Protein AF-A0A7J6VJ47-F1 (afdb_monomer_lite)

Structure (mmCIF, N/CA/C/O backbone):
data_AF-A0A7J6VJ47-F1
#
_entry.id   AF-A0A7J6VJ47-F1
#
loop_
_atom_site.group_PDB
_atom_site.id
_atom_site.type_symbol
_atom_site.label_atom_id
_atom_site.label_alt_id
_atom_site.label_comp_id
_atom_site.label_asym_id
_atom_site.label_entity_id
_atom_site.label_seq_id
_atom_site.pdbx_PDB_ins_code
_atom_site.Cartn_x
_atom_site.Cartn_y
_atom_site.Cartn_z
_atom_site.occupancy
_atom_site.B_iso_or_equiv
_atom_site.auth_seq_id
_atom_site.auth_comp_id
_atom_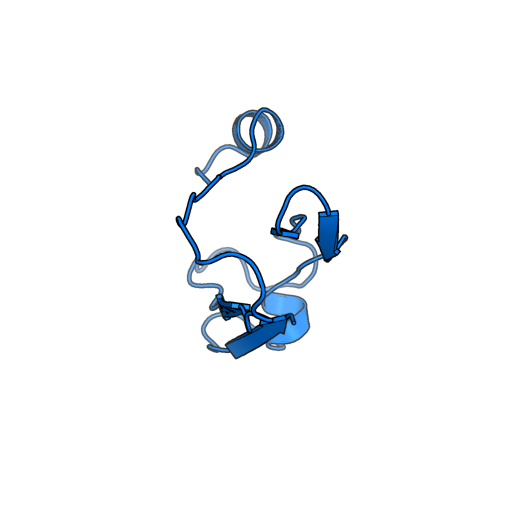site.auth_asym_id
_atom_site.auth_atom_id
_atom_site.pdbx_PDB_model_num
ATOM 1 N N . MET A 1 1 ? -1.336 10.891 -4.679 1.00 74.88 1 MET A N 1
ATOM 2 C CA . MET A 1 1 ? -0.125 11.738 -4.637 1.00 74.88 1 MET A CA 1
ATOM 3 C C . MET A 1 1 ? 0.154 12.228 -6.046 1.00 74.88 1 MET A C 1
ATOM 5 O O . MET A 1 1 ? -0.137 11.502 -6.991 1.00 74.88 1 MET A O 1
ATOM 9 N N . GLY A 1 2 ? 0.597 13.472 -6.185 1.00 81.56 2 GLY A N 1
ATOM 10 C CA . GLY A 1 2 ? 0.773 14.131 -7.476 1.00 81.56 2 GLY A CA 1
ATOM 11 C C . GLY A 1 2 ? 2.121 13.820 -8.137 1.00 81.56 2 GLY A C 1
ATOM 12 O O . GLY A 1 2 ? 2.895 13.014 -7.624 1.00 81.56 2 GLY A O 1
ATOM 13 N N . PRO A 1 3 ? 2.431 14.473 -9.267 1.00 85.25 3 PRO A N 1
ATOM 14 C CA . PRO A 1 3 ? 3.682 14.263 -9.998 1.00 85.25 3 PRO A CA 1
ATOM 15 C C . PRO A 1 3 ? 4.918 14.895 -9.330 1.00 85.25 3 PRO A C 1
ATOM 17 O O . PRO A 1 3 ? 6.035 14.581 -9.721 1.00 85.25 3 PRO A O 1
ATOM 20 N N . ASN A 1 4 ? 4.747 15.787 -8.348 1.00 90.00 4 ASN A N 1
ATOM 21 C CA . ASN A 1 4 ? 5.850 16.499 -7.698 1.00 90.00 4 ASN A CA 1
ATOM 22 C C . ASN A 1 4 ? 6.183 15.869 -6.335 1.00 90.00 4 ASN A C 1
ATOM 24 O O . ASN A 1 4 ? 5.383 15.960 -5.403 1.00 90.00 4 ASN A O 1
ATOM 28 N N . SER A 1 5 ? 7.365 15.257 -6.221 1.00 88.44 5 SER A N 1
ATOM 29 C CA . SER A 1 5 ? 7.846 14.598 -4.997 1.00 88.44 5 SER A CA 1
ATOM 30 C C . SER A 1 5 ? 7.953 15.552 -3.808 1.00 88.44 5 SER A C 1
ATOM 32 O O . SER A 1 5 ? 7.481 15.222 -2.728 1.00 88.44 5 SER A O 1
ATOM 34 N N . ASN A 1 6 ? 8.469 16.764 -4.017 1.00 93.56 6 ASN A N 1
ATOM 35 C CA . ASN A 1 6 ? 8.651 17.733 -2.935 1.00 93.56 6 ASN A CA 1
ATOM 36 C C . ASN A 1 6 ? 7.305 18.156 -2.340 1.00 93.56 6 ASN A C 1
ATOM 38 O O . ASN A 1 6 ? 7.192 18.350 -1.141 1.00 93.56 6 ASN A O 1
ATOM 42 N N . VAL A 1 7 ? 6.267 18.282 -3.173 1.00 93.69 7 VAL A N 1
ATOM 43 C CA . VAL A 1 7 ? 4.906 18.595 -2.705 1.00 93.69 7 VAL A CA 1
ATOM 44 C C . VAL A 1 7 ? 4.289 17.400 -1.980 1.00 93.69 7 VAL A C 1
ATOM 46 O O . VAL A 1 7 ? 3.599 17.570 -0.981 1.00 93.69 7 VAL A O 1
ATOM 49 N N . ASN A 1 8 ? 4.546 16.192 -2.476 1.00 92.06 8 ASN A N 1
ATOM 50 C CA . ASN A 1 8 ? 4.043 14.944 -1.914 1.00 92.06 8 ASN A CA 1
ATOM 51 C C . ASN A 1 8 ? 4.567 14.648 -0.498 1.00 92.06 8 ASN A C 1
ATOM 53 O O . ASN A 1 8 ? 3.874 13.979 0.258 1.00 92.06 8 ASN A O 1
ATOM 57 N N . GLU A 1 9 ? 5.753 15.139 -0.137 1.00 92.88 9 GLU A N 1
ATOM 58 C CA . GLU A 1 9 ? 6.335 14.982 1.206 1.00 92.88 9 GLU A CA 1
ATOM 59 C C . GLU A 1 9 ? 5.712 15.919 2.255 1.00 92.88 9 GLU A C 1
ATOM 61 O O . GLU A 1 9 ? 5.866 15.697 3.453 1.00 92.88 9 GLU A O 1
ATOM 66 N N . LEU A 1 10 ? 4.988 16.961 1.830 1.00 95.56 10 LEU A N 1
ATOM 67 C CA . LEU A 1 10 ? 4.445 17.984 2.733 1.00 95.56 10 LEU A CA 1
ATOM 68 C C . LEU A 1 10 ? 3.103 17.605 3.369 1.00 95.56 10 LEU A C 1
ATOM 70 O O . LEU A 1 10 ? 2.636 18.315 4.260 1.00 95.56 10 LEU A O 1
ATOM 74 N N . TYR A 1 11 ? 2.442 16.543 2.903 1.00 94.06 11 TYR A N 1
ATOM 75 C CA . TYR A 1 11 ? 1.132 16.154 3.417 1.00 94.06 11 TYR A CA 1
ATOM 76 C C . TYR A 1 11 ? 0.854 14.660 3.258 1.00 94.06 11 TYR A C 1
ATOM 78 O O . TYR A 1 11 ? 1.312 14.005 2.324 1.00 94.06 11 TYR A O 1
ATOM 86 N N . ASN A 1 12 ? 0.007 14.146 4.148 1.00 95.12 12 ASN A N 1
ATOM 87 C CA . ASN A 1 12 ? -0.537 12.801 4.038 1.00 95.12 12 ASN A CA 1
ATOM 88 C C . ASN A 1 12 ? -1.800 12.807 3.175 1.00 95.12 12 ASN A C 1
ATOM 90 O O . ASN A 1 12 ? -2.681 13.654 3.341 1.00 95.12 12 ASN A O 1
ATOM 94 N N . LEU A 1 13 ? -1.913 11.826 2.281 1.00 95.81 13 LEU A N 1
ATOM 95 C CA . LEU A 1 13 ? -3.167 11.550 1.593 1.00 95.81 13 LEU A CA 1
ATOM 96 C C . LEU A 1 13 ? -4.059 10.719 2.521 1.00 95.81 13 LEU A C 1
ATOM 98 O O . LEU A 1 13 ? -3.780 9.549 2.773 1.00 95.81 13 LEU A O 1
ATOM 102 N N . THR A 1 14 ? -5.108 11.350 3.041 1.00 96.38 14 THR A N 1
ATOM 103 C CA . THR A 1 14 ? -5.926 10.797 4.124 1.00 96.38 14 THR A CA 1
ATOM 104 C C . THR A 1 14 ? -7.331 10.470 3.640 1.00 96.38 14 THR A C 1
ATOM 106 O O . THR A 1 14 ? -7.980 11.289 2.990 1.00 96.38 14 THR A O 1
ATOM 109 N N . TRP A 1 15 ? -7.826 9.296 4.028 1.00 97.25 15 TRP A N 1
ATOM 110 C CA . TRP A 1 15 ? -9.231 8.915 3.913 1.00 97.25 15 TRP A CA 1
ATOM 111 C C . TRP A 1 15 ? -9.802 8.677 5.304 1.00 97.25 15 TRP A C 1
ATOM 113 O O . TRP A 1 15 ? -9.127 8.120 6.170 1.00 97.25 15 TRP A O 1
ATOM 123 N N . PHE A 1 16 ? -11.048 9.095 5.506 1.00 96.81 16 PHE A N 1
ATOM 124 C CA . PHE A 1 16 ? -11.764 8.908 6.758 1.00 96.81 16 PHE A CA 1
ATOM 125 C C . PHE A 1 16 ? -12.965 7.995 6.533 1.00 96.81 16 PHE A C 1
ATOM 127 O O . PHE A 1 16 ? -13.766 8.233 5.628 1.00 96.81 16 PHE A O 1
ATOM 134 N N . PHE A 1 17 ? -13.091 6.978 7.381 1.00 95.81 17 PHE A N 1
ATOM 135 C CA . PHE A 1 17 ? -14.199 6.035 7.364 1.00 95.81 17 PHE A CA 1
ATOM 136 C C . PHE A 1 17 ? -14.804 5.983 8.769 1.00 95.81 17 PHE A C 1
ATOM 138 O O . PHE A 1 17 ? -14.111 5.563 9.698 1.00 95.81 17 PHE A O 1
ATOM 145 N N . PRO A 1 18 ? -16.057 6.425 8.964 1.00 96.56 18 PRO A N 1
ATOM 146 C CA . PRO A 1 18 ? -16.750 6.174 10.218 1.00 96.56 18 PRO A CA 1
ATOM 147 C C . PRO A 1 18 ? -16.989 4.666 10.361 1.00 96.56 18 PRO A C 1
ATOM 149 O O . PRO A 1 18 ? -17.417 4.009 9.412 1.00 96.56 18 PRO A O 1
ATOM 152 N N . VAL A 1 19 ? -16.698 4.127 11.543 1.00 95.88 19 VAL A N 1
ATOM 153 C CA . VAL A 1 19 ? -16.868 2.709 11.880 1.00 95.88 19 VAL A CA 1
ATOM 154 C C . VAL A 1 19 ? -17.528 2.573 13.250 1.00 95.88 19 VAL A C 1
ATOM 156 O O . VAL A 1 19 ? -17.475 3.499 14.064 1.00 95.88 19 VAL A O 1
ATOM 159 N N . ASP A 1 20 ? -18.139 1.421 13.505 1.00 97.88 20 ASP A N 1
ATOM 160 C CA . ASP A 1 20 ? -18.758 1.115 14.790 1.00 97.88 20 ASP A CA 1
ATOM 161 C C . ASP A 1 20 ? -17.698 0.770 15.847 1.00 97.88 20 ASP A C 1
ATOM 163 O O . ASP A 1 20 ? -16.678 0.130 15.588 1.00 97.88 20 ASP A O 1
ATOM 167 N N . ILE A 1 21 ? -17.942 1.188 17.086 1.00 96.06 21 ILE A N 1
ATOM 168 C CA . ILE A 1 21 ? -17.041 0.902 18.205 1.00 96.06 21 ILE A CA 1
ATOM 169 C C . ILE A 1 21 ? -17.258 -0.542 18.678 1.00 96.06 21 ILE A C 1
ATOM 171 O O . ILE A 1 21 ? -18.390 -1.011 18.761 1.00 96.06 21 ILE A O 1
ATOM 175 N N . GLY A 1 22 ? -16.174 -1.228 19.053 1.00 96.69 22 GLY A N 1
ATOM 176 C CA . GLY A 1 22 ? -16.226 -2.564 19.664 1.00 96.69 22 GLY A CA 1
ATOM 177 C C . GLY A 1 22 ? -16.014 -3.730 18.696 1.00 96.69 22 GLY A C 1
ATOM 178 O O . GLY A 1 22 ? -16.113 -4.881 19.115 1.00 96.69 22 GLY A O 1
ATOM 179 N N . PHE A 1 23 ? -15.684 -3.448 17.435 1.00 96.81 23 PHE A N 1
ATOM 180 C CA . PHE A 1 23 ? -15.376 -4.457 16.423 1.00 96.81 23 PHE A CA 1
ATOM 181 C C . PHE A 1 23 ? -13.911 -4.403 15.990 1.00 96.81 23 PHE A C 1
ATOM 183 O O . PHE A 1 23 ? -13.254 -3.364 16.065 1.00 96.81 23 PHE A O 1
ATOM 190 N N . LEU A 1 24 ? -13.417 -5.543 15.508 1.00 95.12 24 LEU A N 1
ATOM 191 C CA . LEU A 1 24 ? -12.165 -5.624 14.764 1.00 95.12 24 LEU A CA 1
ATOM 192 C C . LEU A 1 24 ? -12.470 -5.455 13.277 1.00 95.12 24 LEU A C 1
ATOM 194 O O . LEU A 1 24 ? -13.406 -6.067 12.758 1.00 95.12 24 LEU A O 1
ATOM 198 N N . TYR A 1 25 ? -11.666 -4.641 12.602 1.00 95.81 25 TYR A N 1
ATOM 199 C CA . TYR A 1 25 ? -11.839 -4.326 11.191 1.00 95.81 25 TYR A CA 1
ATOM 200 C C . TYR A 1 25 ? -10.650 -4.827 10.390 1.00 95.81 25 TYR A C 1
ATOM 202 O O . TYR A 1 25 ? -9.509 -4.500 10.697 1.00 95.81 25 TYR A O 1
ATOM 210 N N . LEU A 1 26 ? -10.936 -5.567 9.321 1.00 96.88 26 LEU A N 1
ATOM 211 C CA . LEU A 1 26 ? -9.943 -5.908 8.312 1.00 96.88 26 LEU A CA 1
ATOM 212 C C . LEU A 1 26 ? -9.909 -4.805 7.250 1.00 96.88 26 LEU A C 1
ATOM 214 O O . LEU A 1 26 ? -10.893 -4.583 6.544 1.00 96.88 26 LEU A O 1
ATOM 218 N N . VAL A 1 27 ? -8.769 -4.141 7.105 1.00 97.56 27 VAL A N 1
ATOM 219 C CA . VAL A 1 27 ? -8.510 -3.168 6.044 1.00 97.56 27 VAL A CA 1
ATOM 220 C C . VAL A 1 27 ? -7.728 -3.854 4.928 1.00 97.56 27 VAL A C 1
ATOM 222 O O . VAL A 1 27 ? -6.557 -4.191 5.095 1.00 97.56 27 VAL A O 1
ATOM 225 N N . ARG A 1 28 ? -8.367 -4.028 3.765 1.00 98.38 28 ARG A N 1
ATOM 226 C CA . ARG A 1 28 ? -7.719 -4.505 2.537 1.00 98.38 28 ARG A CA 1
ATOM 227 C C . ARG A 1 28 ? -7.352 -3.331 1.641 1.00 98.38 28 ARG A C 1
ATOM 229 O O . ARG A 1 28 ? -8.230 -2.650 1.115 1.00 98.38 28 ARG A O 1
ATOM 236 N N . LEU A 1 29 ? -6.058 -3.126 1.420 1.00 98.25 29 LEU A N 1
ATOM 237 C CA . LEU A 1 29 ? -5.554 -2.138 0.471 1.00 98.25 29 LEU A CA 1
ATOM 238 C C . LEU A 1 29 ? -5.155 -2.829 -0.834 1.00 98.25 29 LEU A C 1
ATOM 240 O O . LEU A 1 29 ? -4.350 -3.759 -0.832 1.00 98.25 29 LEU A O 1
ATOM 244 N N . HIS A 1 30 ? -5.725 -2.368 -1.947 1.00 98.38 30 HIS A N 1
ATOM 245 C CA . HIS A 1 30 ? -5.392 -2.834 -3.291 1.00 98.38 30 HIS A CA 1
ATOM 246 C C . HIS A 1 30 ? -4.333 -1.930 -3.918 1.00 98.38 30 HIS A C 1
ATOM 248 O O . HIS A 1 30 ? -4.445 -0.705 -3.873 1.00 98.38 30 HIS A O 1
ATOM 254 N N . PHE A 1 31 ? -3.333 -2.539 -4.546 1.00 98.19 31 PHE A N 1
ATOM 255 C CA . PHE A 1 31 ? -2.222 -1.843 -5.177 1.00 98.19 31 PHE A CA 1
ATOM 256 C C . PHE A 1 31 ? -1.971 -2.374 -6.585 1.00 98.19 31 PHE A C 1
ATOM 258 O O . PHE A 1 31 ? -2.130 -3.560 -6.866 1.00 98.19 31 PHE A O 1
ATOM 265 N N . CYS A 1 32 ? -1.543 -1.476 -7.463 1.00 97.81 32 CYS A N 1
ATOM 266 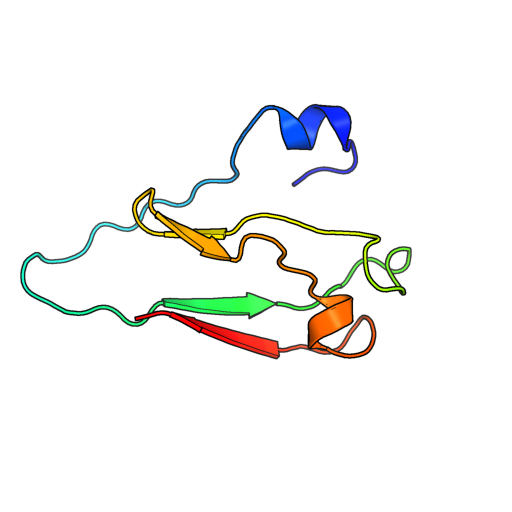C CA . CYS A 1 32 ? -0.938 -1.777 -8.753 1.00 97.81 32 CYS A CA 1
ATOM 267 C C . CYS A 1 32 ? -0.117 -0.546 -9.145 1.00 97.81 32 CYS A C 1
ATOM 269 O O . CYS A 1 32 ? -0.652 0.565 -9.134 1.00 97.81 32 CYS A O 1
ATOM 271 N N . GLU A 1 33 ? 1.170 -0.709 -9.458 1.00 96.94 33 GLU A N 1
ATOM 272 C CA . GLU A 1 33 ? 1.944 0.400 -10.014 1.00 96.94 33 GLU A CA 1
ATOM 273 C C . GLU A 1 33 ? 1.580 0.543 -11.490 1.00 96.94 33 GLU A C 1
ATOM 275 O O . GLU A 1 33 ? 1.960 -0.286 -12.318 1.00 96.94 33 GLU A O 1
ATOM 280 N N . ILE A 1 34 ? 0.784 1.568 -11.793 1.00 96.19 34 ILE A N 1
ATOM 281 C CA . ILE A 1 34 ? 0.229 1.815 -13.128 1.00 96.19 34 ILE A CA 1
ATOM 282 C C . ILE A 1 34 ? 1.033 2.836 -13.928 1.00 96.19 34 ILE A C 1
ATOM 284 O O . ILE A 1 34 ? 0.764 3.025 -15.114 1.00 96.19 34 ILE A O 1
ATOM 288 N N . GLN A 1 35 ? 1.987 3.533 -13.304 1.00 94.38 35 GLN A N 1
ATOM 289 C CA . GLN A 1 35 ? 2.784 4.516 -14.019 1.00 94.38 35 GLN A CA 1
ATOM 290 C C . GLN A 1 35 ? 3.887 3.827 -14.832 1.00 94.38 35 GLN A C 1
ATOM 292 O O . GLN A 1 35 ? 4.719 3.128 -14.256 1.00 94.38 35 GLN A O 1
ATOM 297 N N . PRO A 1 36 ? 3.968 4.065 -16.157 1.00 91.94 36 PRO A N 1
ATOM 298 C CA . PRO A 1 36 ? 4.955 3.399 -17.011 1.00 91.94 36 PRO A CA 1
ATOM 299 C C . PRO A 1 36 ? 6.412 3.711 -16.652 1.00 91.94 36 PRO A C 1
ATOM 301 O O . PRO A 1 36 ? 7.297 2.927 -16.967 1.00 91.94 36 PRO A O 1
ATOM 304 N N . ILE A 1 37 ? 6.658 4.860 -16.015 1.00 93.31 37 ILE A N 1
ATOM 305 C CA . ILE A 1 37 ? 8.002 5.327 -15.643 1.00 93.31 37 ILE A CA 1
ATOM 306 C C . ILE A 1 37 ? 8.528 4.702 -14.343 1.00 93.31 37 ILE A C 1
ATOM 308 O O . ILE A 1 37 ? 9.699 4.881 -14.022 1.00 93.31 37 ILE A O 1
ATOM 312 N N . ILE A 1 38 ? 7.670 4.010 -13.587 1.00 94.12 38 ILE A N 1
ATOM 313 C CA . ILE A 1 38 ? 8.033 3.336 -12.340 1.00 94.12 38 ILE A CA 1
ATOM 314 C C . ILE A 1 38 ? 8.055 1.841 -12.633 1.00 94.12 38 ILE A C 1
ATOM 316 O O . ILE A 1 38 ? 7.006 1.212 -12.768 1.00 94.12 38 ILE A O 1
ATOM 320 N N . THR A 1 39 ? 9.252 1.291 -12.792 1.00 95.25 39 THR A N 1
ATOM 321 C CA . THR A 1 39 ? 9.493 -0.101 -13.198 1.00 95.25 39 THR A CA 1
ATOM 322 C C . THR A 1 39 ? 10.370 -0.870 -12.220 1.00 95.25 39 THR A C 1
ATOM 324 O O . THR A 1 39 ? 10.326 -2.095 -12.223 1.00 95.25 39 THR A O 1
ATOM 327 N N . GLU A 1 40 ? 11.131 -0.170 -11.379 1.00 96.25 40 GLU A N 1
ATOM 328 C CA . GLU A 1 40 ? 12.123 -0.737 -10.470 1.00 96.25 40 GLU A CA 1
ATOM 329 C C . GLU A 1 40 ? 11.748 -0.503 -9.004 1.00 96.25 40 GLU A C 1
ATOM 331 O O . GLU A 1 40 ? 11.013 0.426 -8.653 1.00 96.25 40 GLU A O 1
ATOM 336 N N . ILE A 1 41 ? 12.314 -1.335 -8.132 1.00 96.81 41 ILE A N 1
ATOM 337 C CA . ILE A 1 41 ? 12.206 -1.170 -6.681 1.00 96.81 41 ILE A CA 1
ATOM 338 C C . ILE A 1 41 ? 12.807 0.170 -6.226 1.00 96.81 41 ILE A C 1
ATOM 340 O O . ILE A 1 41 ? 13.722 0.712 -6.847 1.00 96.81 41 ILE A O 1
ATOM 344 N N . ASN A 1 42 ? 12.319 0.694 -5.106 1.00 95.19 42 ASN A N 1
ATOM 345 C CA . ASN A 1 42 ? 12.718 1.955 -4.474 1.00 95.19 42 ASN A CA 1
ATOM 346 C C . ASN A 1 42 ? 12.437 3.240 -5.278 1.00 95.19 42 ASN A C 1
ATOM 348 O O . ASN A 1 42 ? 12.739 4.326 -4.786 1.00 95.19 42 ASN A O 1
ATOM 352 N N . GLN A 1 43 ? 11.831 3.170 -6.469 1.00 94.19 43 GLN A N 1
ATOM 353 C CA . GLN A 1 43 ? 11.441 4.369 -7.230 1.00 94.19 43 GLN A CA 1
ATOM 354 C C . GLN A 1 43 ? 10.227 5.090 -6.627 1.00 94.19 43 GLN A C 1
ATOM 356 O O . GLN A 1 43 ? 10.095 6.308 -6.749 1.00 94.19 43 GLN A O 1
ATOM 361 N N . ARG A 1 44 ? 9.343 4.343 -5.956 1.00 93.94 44 ARG A N 1
ATOM 362 C CA . ARG A 1 44 ? 8.243 4.883 -5.157 1.00 93.94 44 ARG A CA 1
ATOM 363 C C . ARG A 1 44 ? 8.129 4.098 -3.864 1.00 93.94 44 ARG A C 1
ATOM 365 O O . ARG A 1 44 ? 7.649 2.970 -3.854 1.00 93.94 44 ARG A O 1
ATOM 372 N N . MET A 1 45 ? 8.515 4.753 -2.778 1.00 95.31 45 MET A N 1
ATOM 373 C CA . MET A 1 45 ? 8.275 4.277 -1.425 1.00 95.31 45 MET A CA 1
ATOM 374 C C . MET A 1 45 ? 7.366 5.244 -0.688 1.00 95.31 45 MET A C 1
ATOM 376 O O . MET A 1 45 ? 7.466 6.458 -0.862 1.00 95.31 45 MET A O 1
ATOM 380 N N . PHE A 1 46 ? 6.480 4.704 0.136 1.00 96.38 46 PHE A N 1
ATOM 381 C CA . PHE A 1 46 ? 5.607 5.500 0.987 1.00 96.38 46 PHE A CA 1
ATOM 382 C C . PHE A 1 46 ? 5.325 4.785 2.305 1.00 96.38 46 PHE A C 1
ATOM 384 O O . PHE A 1 46 ? 5.540 3.580 2.450 1.00 96.38 46 PHE A O 1
ATOM 391 N N . GLN A 1 47 ? 4.845 5.559 3.271 1.00 97.12 47 GLN A N 1
ATOM 392 C CA . GLN A 1 47 ? 4.380 5.052 4.551 1.00 97.12 47 GLN A CA 1
ATOM 393 C C . GLN A 1 47 ? 2.868 4.843 4.504 1.00 97.12 47 GLN A C 1
ATOM 395 O O . GLN A 1 47 ? 2.143 5.603 3.861 1.00 97.12 47 GLN A O 1
ATOM 400 N N . ILE A 1 48 ? 2.395 3.805 5.187 1.00 97.56 48 ILE A N 1
ATOM 401 C CA . ILE A 1 48 ? 0.967 3.542 5.361 1.00 97.56 48 ILE A CA 1
ATOM 402 C C . ILE A 1 48 ? 0.640 3.696 6.837 1.00 97.56 48 ILE A C 1
ATOM 404 O O . ILE A 1 48 ? 1.213 3.002 7.681 1.00 97.56 48 ILE A O 1
ATOM 408 N N . PHE A 1 49 ? -0.317 4.578 7.115 1.00 97.31 49 PHE A N 1
ATOM 409 C CA . PHE A 1 49 ? -0.868 4.790 8.443 1.00 97.31 49 PHE A CA 1
ATOM 410 C C . PHE A 1 49 ? -2.325 4.337 8.475 1.00 97.31 49 PHE A C 1
ATOM 412 O O . PHE A 1 49 ? -3.107 4.707 7.599 1.00 97.31 49 PHE A O 1
ATOM 419 N N . ILE A 1 50 ? -2.700 3.573 9.497 1.00 96.81 50 ILE A N 1
ATOM 420 C CA . ILE A 1 50 ? -4.098 3.256 9.804 1.00 96.81 50 ILE A CA 1
ATOM 421 C C . ILE A 1 50 ? -4.331 3.685 11.245 1.00 96.81 50 ILE A C 1
ATOM 423 O O . ILE A 1 50 ? -3.568 3.314 12.132 1.00 96.81 50 ILE A O 1
ATOM 427 N N . ASN A 1 51 ? -5.351 4.515 11.475 1.00 94.81 51 ASN A N 1
ATOM 428 C CA . ASN A 1 51 ? -5.662 5.061 12.799 1.00 94.81 51 ASN A CA 1
ATOM 429 C C . ASN A 1 51 ? -4.440 5.705 13.501 1.00 94.81 51 ASN A C 1
ATOM 431 O O . ASN A 1 51 ? -4.150 5.430 14.663 1.00 94.81 51 ASN A O 1
ATOM 435 N N . ASN A 1 52 ? -3.687 6.531 12.763 1.00 94.94 52 ASN A N 1
ATOM 436 C CA . ASN A 1 52 ? -2.445 7.194 13.199 1.00 94.94 52 ASN A CA 1
ATOM 437 C C . ASN A 1 52 ? -1.297 6.258 13.628 1.00 94.94 52 ASN A C 1
ATOM 439 O O . ASN A 1 52 ? -0.283 6.736 14.133 1.00 94.94 52 ASN A O 1
ATOM 443 N N . GLN A 1 53 ? -1.417 4.950 13.406 1.00 95.75 53 GLN A N 1
ATOM 444 C CA . GLN A 1 53 ? -0.349 3.984 13.640 1.00 95.75 53 GLN A CA 1
ATOM 445 C C . GLN A 1 53 ? 0.345 3.638 12.327 1.00 95.75 53 GLN A C 1
ATOM 447 O O . GLN A 1 53 ? -0.310 3.448 11.302 1.00 95.75 53 GLN A O 1
ATOM 452 N N . THR A 1 54 ? 1.673 3.544 12.357 1.00 96.50 54 THR A N 1
ATOM 453 C CA . THR A 1 54 ? 2.470 3.123 11.202 1.00 96.50 54 THR A CA 1
ATOM 454 C C . THR A 1 54 ? 2.315 1.623 10.995 1.00 96.50 54 THR A C 1
ATOM 456 O O . THR A 1 54 ? 2.758 0.831 11.820 1.00 96.50 54 THR A O 1
ATOM 459 N N . ILE A 1 55 ? 1.710 1.236 9.876 1.00 96.25 55 ILE A N 1
ATOM 460 C CA . ILE A 1 55 ? 1.482 -0.169 9.521 1.00 96.25 55 ILE A CA 1
ATOM 461 C C . ILE A 1 55 ? 2.506 -0.661 8.490 1.00 96.25 55 ILE A C 1
ATOM 463 O O . ILE A 1 55 ? 2.869 -1.836 8.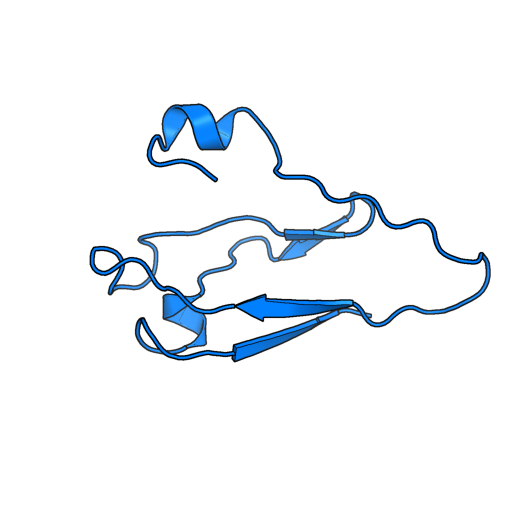472 1.00 96.25 55 ILE A O 1
ATOM 467 N N . ALA A 1 56 ? 3.013 0.235 7.641 1.00 96.25 56 ALA A N 1
ATOM 468 C CA . ALA A 1 56 ? 4.131 -0.056 6.749 1.00 96.25 56 ALA A CA 1
ATOM 469 C C . ALA A 1 56 ? 5.059 1.158 6.652 1.00 96.25 56 ALA A C 1
ATOM 471 O O . ALA A 1 56 ? 4.628 2.233 6.244 1.00 96.25 56 ALA A O 1
ATOM 472 N N . GLU A 1 57 ? 6.335 0.978 6.995 1.00 95.81 57 GLU A N 1
ATOM 473 C CA . GLU A 1 57 ? 7.344 2.047 6.917 1.00 95.81 57 GLU A CA 1
ATOM 474 C C . GLU A 1 57 ? 7.906 2.244 5.505 1.00 95.81 57 GLU A C 1
ATOM 476 O O . GLU A 1 57 ? 8.328 3.341 5.149 1.00 95.81 57 GLU A O 1
ATOM 481 N N . LYS A 1 58 ? 7.954 1.165 4.717 1.00 96.31 58 LYS A N 1
ATOM 482 C CA . LYS A 1 58 ? 8.582 1.121 3.391 1.00 96.31 58 LYS A CA 1
ATOM 483 C C . LYS A 1 58 ? 7.706 0.334 2.423 1.00 96.31 58 LYS A C 1
ATOM 485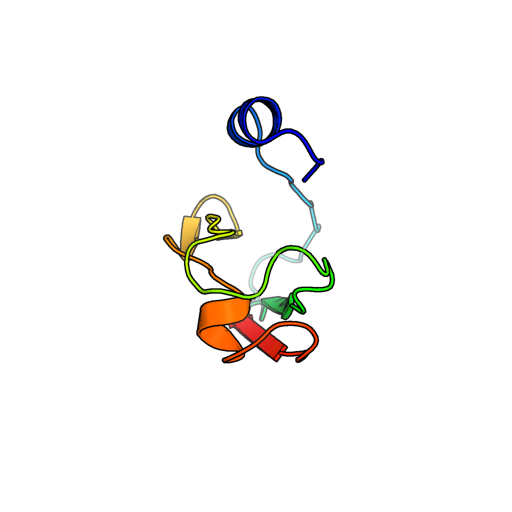 O O . LYS A 1 58 ? 8.055 -0.769 2.006 1.00 96.31 58 LYS A O 1
ATOM 490 N N . ALA A 1 59 ? 6.521 0.862 2.132 1.00 97.50 59 ALA A N 1
ATOM 491 C CA . ALA A 1 59 ? 5.651 0.280 1.122 1.00 97.50 59 ALA A CA 1
ATOM 492 C C . ALA A 1 59 ? 6.215 0.553 -0.274 1.00 97.50 59 ALA A C 1
ATOM 494 O O . ALA A 1 59 ? 6.364 1.711 -0.656 1.00 97.50 59 ALA A O 1
ATOM 495 N N . ASP A 1 60 ? 6.500 -0.511 -1.022 1.00 97.75 60 ASP A N 1
ATOM 496 C CA . ASP A 1 60 ? 6.955 -0.464 -2.411 1.00 97.75 60 ASP A CA 1
ATOM 497 C C . ASP A 1 60 ? 6.133 -1.466 -3.224 1.00 97.75 60 ASP A C 1
ATOM 499 O O . ASP A 1 60 ? 6.243 -2.682 -3.047 1.00 97.75 60 ASP A O 1
ATOM 503 N N . VAL A 1 61 ? 5.281 -0.946 -4.108 1.00 97.94 61 VAL A N 1
ATOM 504 C CA . VAL A 1 61 ? 4.371 -1.774 -4.904 1.00 97.94 61 VAL A CA 1
ATOM 505 C C . VAL A 1 61 ? 5.136 -2.609 -5.926 1.00 97.94 61 VAL A C 1
ATOM 507 O O . VAL A 1 61 ? 4.792 -3.774 -6.110 1.00 97.94 61 VAL A O 1
ATOM 510 N N . VAL A 1 62 ? 6.185 -2.065 -6.550 1.00 97.69 62 VAL A N 1
ATOM 511 C CA . VAL A 1 62 ? 7.016 -2.820 -7.500 1.00 97.69 62 VAL A CA 1
ATOM 512 C C . VAL A 1 62 ? 7.798 -3.896 -6.756 1.00 97.69 62 VAL A C 1
ATOM 514 O O . VAL A 1 62 ? 7.820 -5.042 -7.197 1.00 97.69 62 VAL A O 1
ATOM 517 N N . GLY A 1 63 ? 8.355 -3.568 -5.589 1.00 97.62 63 GLY A N 1
ATOM 518 C CA . GLY A 1 63 ? 9.035 -4.532 -4.723 1.00 97.62 63 GLY A CA 1
ATOM 519 C C . GLY A 1 63 ? 8.134 -5.681 -4.268 1.00 97.62 63 GLY A C 1
ATOM 520 O O . GLY A 1 63 ? 8.574 -6.828 -4.221 1.00 97.62 63 GLY A O 1
ATOM 521 N N . TRP A 1 64 ? 6.859 -5.411 -3.976 1.00 97.69 64 TRP A N 1
ATOM 522 C CA . TRP A 1 64 ? 5.894 -6.454 -3.616 1.00 97.69 64 TRP A CA 1
ATOM 523 C C . TRP A 1 64 ? 5.417 -7.283 -4.806 1.00 97.69 64 TRP A C 1
ATOM 525 O O . TRP A 1 64 ? 5.213 -8.486 -4.666 1.00 97.69 64 TRP A O 1
ATOM 535 N N . ALA A 1 65 ? 5.196 -6.644 -5.951 1.00 97.19 65 ALA A N 1
ATOM 536 C CA . ALA A 1 65 ? 4.638 -7.286 -7.133 1.00 97.19 65 ALA A CA 1
ATOM 537 C C . ALA A 1 65 ? 5.697 -8.000 -7.994 1.00 97.19 65 ALA A C 1
ATOM 539 O O . ALA A 1 65 ? 5.363 -8.850 -8.817 1.00 97.19 65 ALA A O 1
ATOM 540 N N . GLY A 1 66 ? 6.968 -7.619 -7.847 1.00 95.44 66 GLY A N 1
ATOM 541 C CA . GLY A 1 66 ? 8.101 -8.036 -8.676 1.00 95.44 66 GLY A CA 1
ATOM 542 C C . GLY A 1 66 ? 8.270 -7.239 -9.978 1.00 95.44 66 GLY A C 1
ATOM 543 O O 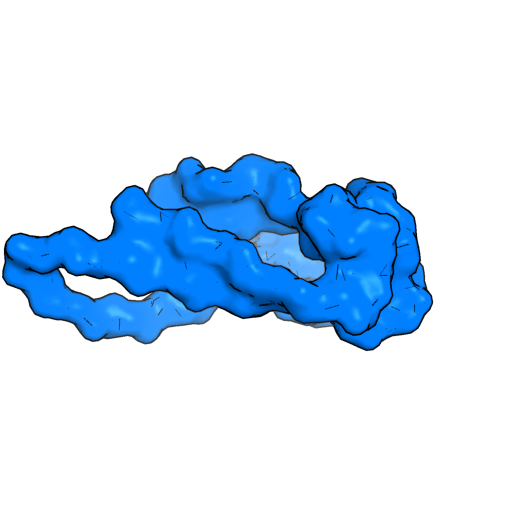. GLY A 1 66 ? 9.354 -7.258 -10.551 1.00 95.44 66 GLY A O 1
ATOM 544 N N . ARG A 1 67 ? 7.224 -6.548 -10.456 1.00 93.31 67 ARG A N 1
ATOM 545 C CA . ARG A 1 67 ? 7.244 -5.605 -11.595 1.00 93.31 67 ARG A CA 1
ATOM 546 C C . ARG A 1 67 ? 5.999 -4.707 -11.583 1.00 93.31 67 ARG A C 1
ATOM 548 O O . ARG A 1 67 ? 5.034 -4.997 -10.877 1.00 93.31 67 ARG A O 1
ATOM 555 N N . ASN A 1 68 ? 5.986 -3.649 -12.391 1.00 95.31 68 ASN A N 1
ATOM 556 C CA . ASN A 1 68 ? 4.798 -2.809 -12.576 1.00 95.31 68 ASN A CA 1
ATOM 557 C C . ASN A 1 68 ? 3.675 -3.530 -13.355 1.00 95.31 68 ASN A C 1
ATOM 559 O O . ASN A 1 68 ? 3.886 -4.5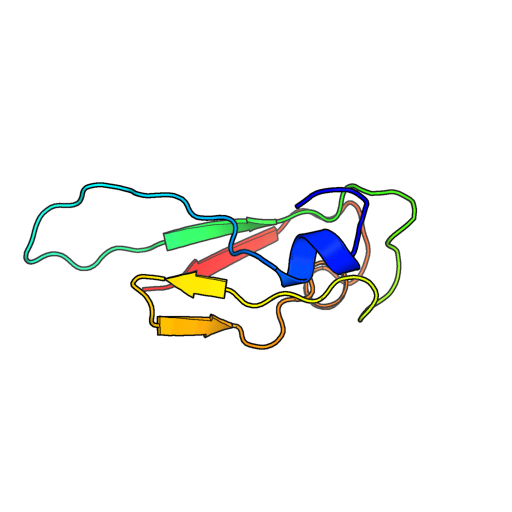79 -13.967 1.00 95.31 68 ASN A O 1
ATOM 563 N N . ILE A 1 69 ? 2.454 -2.984 -13.310 1.00 95.69 69 ILE A N 1
ATOM 564 C CA . ILE A 1 69 ? 1.251 -3.536 -13.972 1.00 95.69 69 ILE A CA 1
ATOM 565 C C . ILE A 1 69 ? 0.822 -4.924 -13.441 1.00 95.69 69 ILE A C 1
ATOM 567 O O . ILE A 1 69 ? 0.003 -5.617 -14.042 1.00 95.69 69 ILE A O 1
ATOM 571 N N . ILE A 1 70 ? 1.321 -5.338 -12.274 1.00 97.56 70 ILE A N 1
ATOM 572 C CA . ILE A 1 70 ? 0.806 -6.503 -11.547 1.00 97.56 70 ILE A CA 1
ATOM 573 C C . ILE A 1 70 ? -0.056 -6.015 -10.373 1.00 97.56 70 ILE A C 1
ATOM 575 O O . ILE A 1 70 ? 0.455 -5.309 -9.498 1.00 97.56 70 ILE A O 1
ATOM 579 N N . PRO A 1 71 ? -1.349 -6.389 -10.317 1.00 98.00 71 PRO A N 1
ATOM 580 C CA . PRO A 1 71 ? -2.199 -6.068 -9.183 1.00 98.00 71 PRO A CA 1
ATOM 581 C C . PRO A 1 71 ? -1.897 -6.981 -7.991 1.00 98.00 71 PRO A C 1
ATOM 583 O O . PRO A 1 71 ? -1.648 -8.176 -8.145 1.00 98.00 71 PRO A O 1
ATOM 586 N N . LEU A 1 72 ? -1.998 -6.429 -6.788 1.00 98.12 72 LEU A N 1
ATOM 587 C CA . LEU A 1 72 ? -1.952 -7.168 -5.530 1.00 98.12 72 LEU A CA 1
ATOM 588 C C . LEU A 1 72 ? -2.818 -6.485 -4.476 1.00 98.12 72 LEU A C 1
ATOM 590 O O . LEU A 1 72 ? -3.297 -5.366 -4.659 1.00 98.12 72 LEU A O 1
ATOM 594 N N . TYR A 1 73 ? -3.011 -7.158 -3.350 1.00 98.31 73 TYR A N 1
ATOM 595 C CA . TYR A 1 73 ? -3.610 -6.556 -2.170 1.00 98.31 73 TYR A CA 1
ATOM 596 C C . TYR A 1 73 ? -2.822 -6.934 -0.918 1.00 98.31 73 TYR A C 1
ATOM 598 O O . TYR A 1 73 ? -2.071 -7.913 -0.910 1.00 98.31 73 TYR A O 1
ATOM 606 N N . LYS A 1 74 ? -2.996 -6.148 0.142 1.00 98.12 74 LYS A N 1
ATOM 607 C CA . LYS A 1 74 ? -2.519 -6.459 1.489 1.00 98.12 74 LYS A CA 1
ATOM 608 C C . LYS A 1 74 ? -3.626 -6.212 2.497 1.00 98.12 74 LYS A C 1
ATOM 610 O O . LYS A 1 74 ? -4.352 -5.226 2.384 1.00 98.12 74 LYS A O 1
ATOM 615 N N . ASP A 1 75 ? -3.705 -7.112 3.464 1.00 97.81 75 ASP A N 1
ATOM 616 C CA . ASP A 1 75 ? -4.676 -7.074 4.547 1.00 97.81 75 ASP A CA 1
ATOM 617 C C . ASP A 1 75 ? -3.991 -6.644 5.846 1.00 97.81 75 ASP A C 1
ATOM 619 O O . ASP A 1 75 ? -2.883 -7.095 6.148 1.00 97.81 75 ASP A O 1
ATOM 623 N N . TYR A 1 76 ? -4.670 -5.790 6.606 1.00 94.94 76 TYR A N 1
ATOM 624 C CA . TYR A 1 76 ? -4.259 -5.296 7.917 1.00 94.94 76 TYR A CA 1
ATOM 625 C C . TYR A 1 76 ? -5.444 -5.422 8.874 1.00 94.94 76 TYR A C 1
ATOM 627 O O . TYR A 1 76 ? -6.552 -5.032 8.508 1.00 94.94 76 TYR A O 1
ATOM 635 N N . GLY A 1 77 ? -5.235 -5.979 10.064 1.00 85.44 77 GLY A N 1
ATOM 636 C CA . GLY A 1 77 ? -6.272 -6.189 11.078 1.00 85.44 77 GLY A CA 1
ATOM 637 C C . GLY A 1 77 ? -5.751 -5.945 12.480 1.00 85.44 77 GLY A C 1
ATOM 638 O O . GLY A 1 77 ? -4.521 -5.742 12.611 1.00 85.44 77 GLY A O 1
#

Organism: Thalictrum thalictroides (NCBI:txid46969)

pLDDT: mean 95.23, std 3.79, range [74.88, 98.38]

Secondary structure (DSSP, 8-state):
--S-HHHHTTS---------TT----EEEEE----TT--STTSS-EEEEETTEEEEEEE-HHHHHSSTT--EEEEE-

Sequence (77 aa):
MGPNSNVNELYNLTWFFPVDIGFLYLVRLHFCEIQPIITEINQRMFQIFINNQTIAEKADVVGWAGRNIIPLYKDYG

Radius of gyration: 14.03 Å; chains: 1; bounding box: 32×27×37 Å

Foldseek 3Di:
DDPDPVVVVVDDDDDDDDDDPPDDDKDKDKDFQPDPVDWDWPPDFDWDDDPNDTPDPTDTRCVVQVTGPGMDMDIDD

InterPro domains:
  IPR024788 Malectin-like domain [PF12819] (6-59)
  IPR045272 Receptor-like protein kinase ANXUR1/2-like [PTHR34590] (1-76)